Protein AF-A0A7S2JJY6-F1 (afdb_monomer_lite)

Radius of gyration: 13.9 Å; chains: 1; bounding box: 37×30×27 Å

InterPro domains:
  IPR003107 HAT (Half-A-TPR) repeat [SM00386] (17-49)
  IPR003107 HAT (Half-A-TPR) repeat [SM00386] (51-84)
  IPR011990 Tetratricopeptide-like helical domain superfamily [G3DSA:1.25.40.10] (3-106)
  IPR011990 Tetratricopeptide-like helical domain superfamily [SSF48452] (7-98)

Sequence (106 aa):
DQAFERYHAAIEADTLQNIEAARQIWEGILKVRGKEANFWVEYIDLERHFGSKAVCRSLYKRALYVVFEGVEMIASGWMQFERQYGTLEQFESALSRVNARIAQVQ

pLDDT: mean 95.02, std 4.31, range [68.81, 98.31]

Organism: NCBI:txid77922

Foldseek 3Di:
DVVVLLVVLLCCQPVVLNNVVSVVSLVVVCVPVVQDLVSLVSNLVSCVVRNDLVVSLVSLVSSCVNHLPCNVVSLVVCLVSCVVPNDPVSNVVSVVSSVVSVVVSD

Secondary structure (DSSP, 8-state):
-HHHHHHHHHIIIIIS--HHHHHHHHHHHHHHHTT-HHHHHHHHHHHHHHS-HHHHHHHHHHHHHH--TTHHHHHHHHHHHHHHH--HHHHHHHHHHHHHHHHHH-

Structure (mmCIF, N/CA/C/O backbone):
data_AF-A0A7S2JJY6-F1
#
_entry.id   AF-A0A7S2JJY6-F1
#
loop_
_atom_site.group_PDB
_atom_site.id
_atom_site.type_symbol
_atom_site.label_atom_id
_atom_site.label_alt_id
_atom_site.label_comp_id
_atom_site.label_asym_id
_atom_site.label_entity_id
_atom_site.label_seq_id
_atom_site.pdbx_PDB_ins_code
_atom_site.Cartn_x
_atom_site.Cartn_y
_atom_site.Cartn_z
_atom_site.occupancy
_atom_site.B_iso_or_equiv
_atom_site.auth_seq_id
_atom_site.auth_comp_id
_atom_site.auth_asym_id
_atom_site.auth_atom_id
_atom_site.pdbx_PDB_model_num
ATOM 1 N N . ASP A 1 1 ? -7.439 -16.113 -14.502 1.00 75.00 1 ASP A N 1
ATOM 2 C CA . ASP A 1 1 ? -7.723 -14.825 -15.166 1.00 75.00 1 ASP A CA 1
ATOM 3 C C . ASP A 1 1 ? -7.727 -13.759 -14.080 1.00 75.00 1 ASP A C 1
ATOM 5 O O . ASP A 1 1 ? -8.427 -13.927 -13.090 1.00 75.00 1 ASP A O 1
ATOM 9 N N . GLN A 1 2 ? -6.924 -12.708 -14.231 1.00 77.31 2 GLN A N 1
ATOM 10 C CA . GLN A 1 2 ? -6.775 -11.652 -13.221 1.00 77.31 2 GLN A CA 1
ATOM 11 C C . GLN A 1 2 ? -8.041 -10.796 -13.085 1.00 77.31 2 GLN A C 1
ATOM 13 O O . GLN A 1 2 ? -8.246 -10.151 -12.060 1.00 77.31 2 GLN A O 1
ATOM 18 N N . ALA A 1 3 ? -8.915 -10.773 -14.096 1.00 87.19 3 ALA A N 1
ATOM 19 C CA . ALA A 1 3 ? -10.235 -10.163 -13.957 1.00 87.19 3 ALA A CA 1
ATOM 20 C C . ALA A 1 3 ? -11.102 -10.931 -12.946 1.00 87.19 3 ALA A C 1
ATOM 22 O O . ALA A 1 3 ? -11.744 -10.316 -12.097 1.00 87.19 3 ALA A O 1
ATOM 23 N N . PHE A 1 4 ? -11.054 -12.266 -12.987 1.00 92.31 4 PHE A N 1
ATOM 24 C CA . PHE A 1 4 ? -11.779 -13.118 -12.047 1.00 92.31 4 PHE A CA 1
ATOM 25 C C . PHE A 1 4 ? -11.259 -12.961 -10.613 1.00 92.31 4 PHE A C 1
ATOM 27 O O . PHE A 1 4 ? -12.051 -12.775 -9.697 1.00 92.31 4 PHE A O 1
ATOM 34 N N . GLU A 1 5 ? -9.938 -12.972 -10.416 1.00 92.38 5 GLU A N 1
ATOM 35 C CA . GLU A 1 5 ? -9.326 -12.840 -9.083 1.00 92.38 5 GLU A CA 1
ATOM 36 C C . GLU A 1 5 ? -9.655 -11.489 -8.431 1.00 92.38 5 GLU A C 1
ATOM 38 O O . GLU A 1 5 ? -10.004 -11.438 -7.254 1.00 92.38 5 GLU A O 1
ATOM 43 N N . ARG A 1 6 ? -9.626 -10.393 -9.199 1.00 93.44 6 ARG A N 1
ATOM 44 C CA . ARG A 1 6 ? -10.022 -9.066 -8.700 1.00 93.44 6 ARG A CA 1
ATOM 45 C C . ARG A 1 6 ? -11.495 -9.012 -8.306 1.00 93.44 6 ARG A C 1
ATOM 47 O O . ARG A 1 6 ? -11.825 -8.472 -7.253 1.00 93.44 6 ARG A O 1
ATOM 54 N N . TYR A 1 7 ? -12.370 -9.591 -9.127 1.00 93.31 7 TYR A N 1
ATOM 55 C CA . TYR A 1 7 ? -13.796 -9.667 -8.814 1.00 93.31 7 TYR A CA 1
ATOM 56 C C . TYR A 1 7 ? -14.058 -10.520 -7.564 1.00 93.31 7 TYR A C 1
ATOM 58 O O . TYR A 1 7 ? -14.839 -10.124 -6.701 1.00 93.31 7 TYR A O 1
ATOM 66 N N . HIS A 1 8 ? -13.352 -11.644 -7.413 1.00 93.19 8 HIS A N 1
ATOM 67 C CA . HIS A 1 8 ? -13.433 -12.487 -6.219 1.00 93.19 8 HIS A CA 1
ATOM 68 C C . HIS A 1 8 ? -12.968 -11.735 -4.966 1.00 93.19 8 HIS A C 1
ATOM 70 O O . HIS A 1 8 ? -13.690 -11.721 -3.973 1.00 93.19 8 HIS A O 1
ATOM 76 N N . ALA A 1 9 ? -11.837 -11.025 -5.025 1.00 94.75 9 ALA A N 1
ATOM 77 C CA . ALA A 1 9 ? -11.359 -10.216 -3.902 1.00 94.75 9 ALA A CA 1
ATOM 78 C C . ALA A 1 9 ? -12.359 -9.121 -3.488 1.00 94.75 9 ALA A C 1
ATOM 80 O O . ALA A 1 9 ? -12.528 -8.867 -2.296 1.00 94.75 9 ALA A O 1
ATOM 81 N N . ALA A 1 10 ? -13.045 -8.499 -4.453 1.00 93.75 10 ALA A N 1
ATOM 82 C CA . ALA A 1 10 ? -14.090 -7.518 -4.171 1.00 93.75 10 ALA A CA 1
ATOM 83 C C . ALA A 1 10 ? -15.293 -8.149 -3.449 1.00 93.75 10 ALA A C 1
ATOM 85 O O . ALA A 1 10 ? -15.761 -7.587 -2.464 1.00 93.75 10 ALA A O 1
ATOM 86 N N . ILE A 1 11 ? -15.753 -9.331 -3.880 1.00 95.44 11 ILE A N 1
ATOM 87 C CA . ILE A 1 11 ? -16.840 -10.063 -3.205 1.00 95.44 11 ILE A CA 1
ATOM 88 C C . ILE A 1 11 ? -16.444 -10.440 -1.775 1.00 95.44 11 ILE A C 1
ATOM 90 O O . ILE A 1 11 ? -17.236 -10.244 -0.854 1.00 95.44 11 ILE A O 1
ATOM 94 N N . GLU A 1 12 ? -15.233 -10.967 -1.575 1.00 95.25 12 GLU A N 1
ATOM 95 C CA . GLU A 1 12 ? -14.751 -11.343 -0.242 1.00 95.25 12 GLU A CA 1
ATOM 96 C C . GLU A 1 12 ? -14.754 -10.137 0.706 1.00 95.25 12 GLU A C 1
ATOM 98 O O . GLU A 1 12 ? -15.276 -10.228 1.815 1.00 95.25 12 GLU A O 1
ATOM 103 N N . ALA A 1 13 ? -14.236 -8.988 0.260 1.00 93.81 13 ALA A N 1
ATOM 104 C CA . ALA A 1 13 ? -14.152 -7.787 1.087 1.00 93.81 13 ALA A CA 1
ATOM 105 C C . ALA A 1 13 ? -15.517 -7.117 1.328 1.00 93.81 13 ALA A C 1
ATOM 107 O O . ALA A 1 13 ? -15.840 -6.794 2.469 1.00 93.81 13 ALA A O 1
ATOM 108 N N . ASP A 1 14 ? -16.313 -6.911 0.277 1.00 93.69 14 ASP A N 1
ATOM 109 C CA . ASP A 1 14 ? -17.558 -6.134 0.337 1.00 93.69 14 ASP A CA 1
ATOM 110 C C . ASP A 1 14 ? -18.760 -6.984 0.760 1.00 93.69 14 ASP A C 1
ATOM 112 O O . ASP A 1 14 ? -19.502 -6.639 1.676 1.00 93.69 14 ASP A O 1
ATOM 116 N N . THR A 1 15 ? -18.956 -8.142 0.131 1.00 93.69 15 THR A N 1
ATOM 117 C CA . THR A 1 15 ? -20.148 -8.968 0.368 1.00 93.69 15 THR A CA 1
ATOM 118 C C . THR A 1 15 ? -19.974 -9.890 1.570 1.00 93.69 15 THR A C 1
ATOM 120 O O . THR A 1 15 ? -20.892 -10.033 2.376 1.00 93.69 15 THR A O 1
ATOM 123 N N . LEU A 1 16 ? -18.806 -10.524 1.698 1.00 93.81 16 LEU A N 1
ATOM 124 C CA . LEU A 1 16 ? -18.542 -11.511 2.751 1.00 93.81 16 LEU A CA 1
ATOM 125 C C . LEU A 1 16 ? -17.857 -10.910 3.984 1.00 93.81 16 LEU A C 1
ATOM 127 O O . LEU A 1 16 ? -17.705 -11.611 4.984 1.00 93.81 16 LEU A O 1
ATOM 131 N N . GLN A 1 17 ? -17.477 -9.626 3.931 1.00 94.12 17 GLN A N 1
ATOM 132 C CA . GLN A 1 17 ? -16.792 -8.906 5.013 1.00 94.12 17 GLN A CA 1
ATOM 133 C C . GLN A 1 17 ? -15.524 -9.636 5.498 1.00 94.12 17 GLN A C 1
ATOM 135 O O . GLN A 1 17 ? -15.145 -9.572 6.667 1.00 94.12 17 GLN A O 1
ATOM 140 N N . ASN A 1 18 ? -14.863 -10.343 4.582 1.00 94.88 18 ASN A N 1
ATOM 141 C CA . ASN A 1 18 ? -13.683 -11.157 4.816 1.00 94.88 18 ASN A CA 1
ATOM 142 C C . ASN A 1 18 ? -12.469 -10.519 4.134 1.00 94.88 18 ASN A C 1
ATOM 144 O O . ASN A 1 18 ? -11.982 -10.958 3.086 1.00 94.88 18 ASN A O 1
ATOM 148 N N . ILE A 1 19 ? -11.975 -9.440 4.742 1.00 95.94 19 ILE A N 1
ATOM 149 C CA . ILE A 1 19 ? -10.831 -8.698 4.209 1.00 95.94 19 ILE A CA 1
ATOM 150 C C . ILE A 1 19 ? -9.560 -9.559 4.185 1.00 95.94 19 ILE A C 1
ATOM 152 O O . ILE A 1 19 ? -8.737 -9.420 3.285 1.00 95.94 19 ILE A O 1
ATOM 156 N N . GLU A 1 20 ? -9.396 -10.497 5.118 1.00 95.94 20 GLU A N 1
ATOM 157 C CA . GLU A 1 20 ? -8.266 -11.426 5.148 1.00 95.94 20 GLU A CA 1
ATOM 158 C C . GLU A 1 20 ? -8.210 -12.317 3.901 1.00 95.94 20 GLU A C 1
ATOM 160 O O . GLU A 1 20 ? -7.131 -12.475 3.323 1.00 95.94 20 GLU A O 1
ATOM 165 N N . ALA A 1 21 ? -9.347 -12.854 3.448 1.00 95.50 21 ALA A N 1
ATOM 166 C CA . ALA A 1 21 ? -9.410 -13.621 2.204 1.00 95.50 21 ALA A CA 1
ATOM 167 C C . ALA A 1 21 ? -9.098 -12.741 0.985 1.00 95.50 21 ALA A C 1
ATOM 169 O O . ALA A 1 21 ? -8.289 -13.123 0.135 1.00 95.50 21 ALA A O 1
ATOM 170 N N . ALA A 1 22 ? -9.644 -11.521 0.938 1.00 96.00 22 ALA A N 1
ATOM 171 C CA . ALA A 1 22 ? -9.336 -10.568 -0.126 1.00 96.00 22 ALA A CA 1
ATOM 172 C C . ALA A 1 22 ? -7.831 -10.236 -0.191 1.00 96.00 22 ALA A C 1
ATOM 174 O O . ALA A 1 22 ? -7.251 -10.218 -1.279 1.00 96.00 22 ALA A O 1
ATOM 175 N N . ARG A 1 23 ? -7.163 -10.055 0.959 1.00 97.00 23 ARG A N 1
ATOM 176 C CA . ARG A 1 23 ? -5.703 -9.851 1.031 1.00 97.00 23 ARG A CA 1
ATOM 177 C C . ARG A 1 23 ? -4.934 -11.030 0.447 1.00 97.00 23 ARG A C 1
ATOM 179 O O . ARG A 1 23 ? -3.968 -10.819 -0.279 1.00 97.00 23 ARG A O 1
ATOM 186 N N . GLN A 1 24 ? -5.336 -12.266 0.747 1.00 97.06 24 GLN A N 1
ATOM 187 C CA . GLN A 1 24 ? -4.659 -13.454 0.213 1.00 97.06 24 GLN A CA 1
ATOM 188 C C . GLN A 1 24 ? -4.716 -13.502 -1.316 1.00 97.06 24 GLN A C 1
ATOM 190 O O . GLN A 1 24 ? -3.702 -13.790 -1.958 1.00 97.06 24 GLN A O 1
ATOM 195 N N . ILE A 1 25 ? -5.871 -13.166 -1.894 1.00 96.38 25 ILE A N 1
ATOM 196 C CA . ILE A 1 25 ? -6.049 -13.090 -3.346 1.00 96.38 25 ILE A CA 1
ATOM 197 C C . ILE A 1 25 ? -5.160 -11.985 -3.930 1.00 96.38 25 ILE A C 1
ATOM 199 O O . ILE A 1 25 ? -4.405 -12.233 -4.871 1.00 96.38 25 ILE A O 1
ATOM 203 N N . TRP A 1 26 ? -5.169 -10.791 -3.331 1.00 97.31 26 TRP A N 1
ATOM 204 C CA . TRP A 1 26 ? -4.344 -9.668 -3.780 1.00 97.31 26 TRP A CA 1
ATOM 205 C C . TRP A 1 26 ? -2.842 -9.931 -3.688 1.00 97.31 26 TRP A C 1
ATOM 207 O O . TRP A 1 26 ? -2.109 -9.610 -4.621 1.00 97.31 26 TRP A O 1
ATOM 217 N N . GLU A 1 27 ? -2.360 -10.571 -2.624 1.00 96.88 27 GLU A N 1
ATOM 218 C CA . GLU A 1 27 ? -0.958 -10.995 -2.545 1.00 96.88 27 GLU A CA 1
ATOM 219 C C . GLU A 1 27 ? -0.622 -12.026 -3.639 1.00 96.88 27 GLU A C 1
ATOM 221 O O . GLU A 1 27 ? 0.488 -12.021 -4.170 1.00 96.88 27 GLU A O 1
ATOM 226 N N . GLY A 1 28 ? -1.576 -12.879 -4.031 1.00 96.31 28 GLY A N 1
ATOM 227 C CA . GLY A 1 28 ? -1.459 -13.757 -5.199 1.00 96.31 28 GLY A CA 1
ATOM 228 C C . GLY A 1 28 ? -1.288 -12.980 -6.509 1.00 96.31 28 GLY A C 1
ATOM 229 O O . GLY A 1 28 ? -0.346 -13.242 -7.259 1.00 96.31 28 GLY A O 1
ATOM 230 N N . ILE A 1 29 ? -2.134 -11.973 -6.744 1.00 95.50 29 ILE A N 1
ATOM 231 C CA . ILE A 1 29 ? -2.056 -11.089 -7.918 1.00 95.50 29 ILE A CA 1
ATOM 232 C C . ILE A 1 29 ? -0.706 -10.358 -7.949 1.00 95.50 29 ILE A C 1
ATOM 234 O O . ILE A 1 29 ? -0.015 -10.356 -8.973 1.00 95.50 29 ILE A O 1
ATOM 238 N N . LEU A 1 30 ? -0.280 -9.785 -6.819 1.00 95.94 30 LEU A N 1
ATOM 239 C CA . LEU A 1 30 ? 0.968 -9.026 -6.719 1.00 95.94 30 LEU A CA 1
ATOM 240 C C . LEU A 1 30 ? 2.224 -9.885 -6.906 1.00 95.94 30 LEU A C 1
ATOM 242 O O . LEU A 1 30 ? 3.238 -9.367 -7.373 1.00 95.94 30 LEU A O 1
ATOM 246 N N . LYS A 1 31 ? 2.183 -11.194 -6.628 1.00 95.00 31 LYS A N 1
ATOM 247 C CA . LYS A 1 31 ? 3.302 -12.094 -6.971 1.00 95.00 31 LYS A CA 1
ATOM 248 C C . LYS A 1 31 ? 3.581 -12.133 -8.473 1.00 95.00 31 LYS A C 1
ATOM 250 O O . LYS A 1 31 ? 4.730 -12.312 -8.864 1.00 95.00 31 LYS A O 1
ATOM 255 N N . VAL A 1 32 ? 2.553 -11.961 -9.305 1.00 94.62 32 VAL A N 1
ATOM 256 C CA . VAL A 1 32 ? 2.675 -11.993 -10.770 1.00 94.62 32 VAL A CA 1
ATOM 257 C C . VAL A 1 32 ? 2.816 -10.584 -11.350 1.00 94.62 32 VAL A C 1
ATOM 259 O O . VAL A 1 32 ? 3.606 -10.370 -12.266 1.00 94.62 32 VAL A O 1
ATOM 262 N N . ARG A 1 33 ? 2.063 -9.617 -10.815 1.00 93.31 33 ARG A N 1
ATOM 263 C CA . ARG A 1 33 ? 1.882 -8.270 -11.385 1.00 93.31 33 ARG A CA 1
ATOM 264 C C . ARG A 1 33 ? 2.435 -7.140 -10.519 1.00 93.31 33 ARG A C 1
ATOM 266 O O . ARG A 1 33 ? 2.199 -5.972 -10.799 1.00 93.31 33 ARG A O 1
ATOM 273 N N . GLY A 1 34 ? 3.216 -7.452 -9.488 1.00 93.38 34 GLY A N 1
ATOM 274 C CA . GLY A 1 34 ? 3.680 -6.475 -8.498 1.00 93.38 34 GLY A CA 1
ATOM 275 C C . GLY A 1 34 ? 4.585 -5.358 -9.024 1.00 93.38 34 GLY A C 1
ATOM 276 O O . GLY A 1 34 ? 4.893 -4.447 -8.269 1.00 93.38 34 GLY A O 1
ATOM 277 N N . LYS A 1 35 ? 5.018 -5.378 -10.287 1.00 94.12 35 LYS A N 1
ATOM 278 C CA . LYS A 1 35 ? 5.765 -4.261 -10.892 1.00 94.12 35 LYS A CA 1
ATOM 279 C C . LYS A 1 35 ? 4.860 -3.156 -11.442 1.00 94.12 35 LYS A C 1
ATOM 281 O O . LYS A 1 35 ? 5.340 -2.055 -11.678 1.00 94.12 35 LYS A O 1
ATOM 286 N N . GLU A 1 36 ? 3.580 -3.447 -11.649 1.00 95.62 36 GLU A N 1
ATOM 287 C CA . GLU A 1 36 ? 2.625 -2.557 -12.304 1.00 95.62 36 GLU A CA 1
ATOM 288 C C . GLU A 1 36 ? 1.875 -1.722 -11.254 1.00 95.62 36 GLU A C 1
ATOM 290 O O . GLU A 1 36 ? 1.207 -2.268 -10.373 1.00 95.62 36 GLU A O 1
ATOM 295 N N . ALA A 1 37 ? 1.972 -0.390 -11.344 1.00 96.19 37 ALA A N 1
ATOM 296 C CA . ALA A 1 37 ? 1.406 0.532 -10.354 1.00 96.19 37 ALA A CA 1
ATOM 297 C C . ALA A 1 37 ? -0.111 0.355 -10.147 1.00 96.19 37 ALA A C 1
ATOM 299 O O . ALA A 1 37 ? -0.585 0.393 -9.012 1.00 96.19 37 ALA A O 1
ATOM 300 N N . ASN A 1 38 ? -0.858 0.102 -11.227 1.00 95.69 38 ASN A N 1
ATOM 301 C CA . ASN A 1 38 ? -2.322 0.008 -11.204 1.00 95.69 38 ASN A CA 1
ATOM 302 C C . ASN A 1 38 ? -2.834 -1.055 -10.219 1.00 95.69 38 ASN A C 1
ATOM 304 O O . ASN A 1 38 ? -3.763 -0.787 -9.464 1.00 95.69 38 ASN A O 1
ATOM 308 N N . PHE A 1 39 ? -2.192 -2.227 -10.154 1.00 96.31 39 PHE A N 1
ATOM 309 C CA . PHE A 1 39 ? -2.614 -3.298 -9.242 1.00 96.31 39 PHE A CA 1
ATOM 310 C C . PHE A 1 39 ? -2.400 -2.932 -7.771 1.00 96.31 39 PHE A C 1
ATOM 312 O O . PHE A 1 39 ? -3.194 -3.319 -6.916 1.00 96.31 39 PHE A O 1
ATOM 319 N N . TRP A 1 40 ? -1.352 -2.165 -7.460 1.00 97.75 40 TRP A N 1
ATOM 320 C CA . TRP A 1 40 ? -1.155 -1.651 -6.106 1.00 97.75 40 TRP A CA 1
ATOM 321 C C . TRP A 1 40 ? -2.206 -0.615 -5.742 1.00 97.75 40 TRP A C 1
ATOM 323 O O . TRP A 1 40 ? -2.711 -0.653 -4.625 1.00 97.75 40 TRP A O 1
ATOM 333 N N . VAL A 1 41 ? -2.539 0.291 -6.665 1.00 96.56 41 VAL A N 1
ATOM 334 C CA . VAL A 1 41 ? -3.576 1.307 -6.440 1.00 96.56 41 VAL A CA 1
ATOM 335 C C . VAL A 1 41 ? -4.926 0.640 -6.179 1.00 96.56 41 VAL A C 1
ATOM 337 O O . VAL A 1 41 ? -5.542 0.935 -5.160 1.00 96.56 41 VAL A O 1
ATOM 340 N N . GLU A 1 42 ? -5.333 -0.321 -7.013 1.00 96.38 42 GLU A N 1
ATOM 341 C CA . GLU A 1 42 ? -6.586 -1.068 -6.826 1.00 96.38 42 GLU A CA 1
ATOM 342 C C . GLU A 1 42 ? -6.623 -1.815 -5.478 1.00 96.38 42 GLU A C 1
ATOM 344 O O . GLU A 1 42 ? -7.621 -1.743 -4.757 1.00 96.38 42 GLU A O 1
ATOM 349 N N . TYR A 1 43 ? -5.532 -2.489 -5.089 1.00 97.50 43 TYR A N 1
ATOM 350 C CA . TYR A 1 43 ? -5.468 -3.180 -3.798 1.00 97.50 43 TYR A CA 1
ATOM 351 C C . TYR A 1 43 ? -5.536 -2.208 -2.616 1.00 97.50 43 TYR A C 1
ATOM 353 O O . TYR A 1 43 ? -6.254 -2.440 -1.641 1.00 97.50 43 TYR A O 1
ATOM 361 N N . ILE A 1 44 ? -4.797 -1.102 -2.692 1.00 97.62 44 ILE A N 1
ATOM 362 C CA . ILE A 1 44 ? -4.806 -0.084 -1.645 1.00 97.62 44 ILE A CA 1
ATOM 363 C C . ILE A 1 44 ? -6.195 0.533 -1.522 1.00 97.62 44 ILE A C 1
ATOM 365 O O . ILE A 1 44 ? -6.660 0.729 -0.403 1.00 97.62 44 ILE A O 1
ATOM 369 N N . ASP A 1 45 ? -6.880 0.801 -2.631 1.00 96.50 45 ASP A N 1
ATOM 370 C CA . ASP A 1 45 ? -8.245 1.311 -2.592 1.00 96.50 45 ASP A CA 1
ATOM 371 C C . ASP A 1 45 ? -9.205 0.300 -1.959 1.00 96.50 45 ASP A C 1
ATOM 373 O O . ASP A 1 45 ? -10.008 0.696 -1.116 1.00 96.50 45 ASP A O 1
ATOM 377 N N . LEU A 1 46 ? -9.082 -1.000 -2.239 1.00 96.31 46 LEU A N 1
ATOM 378 C CA . LEU A 1 46 ? -9.860 -2.024 -1.531 1.00 96.31 46 LEU A CA 1
ATOM 379 C C . LEU A 1 46 ? -9.608 -1.986 -0.009 1.00 96.31 46 LEU A C 1
ATOM 381 O O . LEU A 1 46 ? -10.553 -1.965 0.782 1.00 96.31 46 LEU A O 1
ATOM 385 N N . GLU A 1 47 ? -8.348 -1.884 0.415 1.00 96.38 47 GLU A N 1
ATOM 386 C CA . GLU A 1 47 ? -7.985 -1.742 1.832 1.00 96.38 47 GLU A CA 1
ATOM 387 C C . GLU A 1 47 ? -8.469 -0.428 2.463 1.00 96.38 47 GLU A C 1
ATOM 389 O O . GLU A 1 47 ? -8.807 -0.400 3.647 1.00 96.38 47 GLU A O 1
ATOM 394 N N . ARG A 1 48 ? -8.560 0.659 1.691 1.00 95.44 48 ARG A N 1
ATOM 395 C CA . ARG A 1 48 ? -9.100 1.940 2.172 1.00 95.44 48 ARG A CA 1
ATOM 396 C C . ARG A 1 48 ? -10.591 1.857 2.485 1.00 95.44 48 ARG A C 1
ATOM 398 O O . ARG A 1 48 ? -11.025 2.531 3.418 1.00 95.44 48 ARG A O 1
ATOM 405 N N . HIS A 1 49 ? -11.350 1.075 1.718 1.00 94.62 49 HIS A N 1
ATOM 406 C CA . HIS A 1 49 ? -12.800 0.949 1.888 1.00 94.62 49 HIS A CA 1
ATOM 407 C C . HIS A 1 49 ? -13.177 -0.062 2.973 1.00 94.62 49 HIS A C 1
ATOM 409 O O . HIS A 1 49 ? -14.039 0.232 3.798 1.00 94.62 49 HIS A O 1
ATOM 415 N N . PHE A 1 50 ? -12.519 -1.223 2.997 1.00 94.75 50 PHE A N 1
ATOM 416 C CA . PHE A 1 50 ? -12.954 -2.360 3.821 1.00 94.75 50 PHE A CA 1
ATOM 417 C C . PHE A 1 50 ? -11.969 -2.748 4.922 1.00 94.75 50 PHE A C 1
ATOM 419 O O . PHE A 1 50 ? -12.315 -3.489 5.838 1.00 94.75 50 PHE A O 1
ATOM 426 N N . GLY A 1 51 ? -10.728 -2.279 4.830 1.00 94.06 51 GLY A N 1
ATOM 427 C CA . GLY A 1 51 ? -9.656 -2.698 5.714 1.00 94.06 51 GLY A CA 1
ATOM 428 C C . GLY A 1 51 ? -9.154 -1.584 6.622 1.00 94.06 51 GLY A C 1
ATOM 429 O O . GLY A 1 51 ? -9.923 -0.839 7.234 1.00 94.06 51 GLY A O 1
ATOM 430 N N . SER A 1 52 ? -7.833 -1.504 6.787 1.00 95.50 52 SER A N 1
ATOM 431 C CA . SER A 1 52 ? -7.224 -0.599 7.759 1.00 95.50 52 SER A CA 1
ATOM 432 C C . SER A 1 52 ? -6.250 0.388 7.131 1.00 95.50 52 SER A C 1
ATOM 434 O O . SER A 1 52 ? -5.404 0.068 6.292 1.00 95.50 52 SER A O 1
ATOM 436 N N . LYS A 1 53 ? -6.269 1.608 7.672 1.00 96.12 53 LYS A N 1
ATOM 437 C CA . LYS A 1 53 ? -5.318 2.669 7.313 1.00 96.12 53 LYS A CA 1
ATOM 438 C C . LYS A 1 53 ? -3.865 2.255 7.579 1.00 96.12 53 LYS A C 1
ATOM 440 O O . LYS A 1 53 ? -2.959 2.731 6.905 1.00 96.12 53 LYS A O 1
ATOM 445 N N . ALA A 1 54 ? -3.621 1.379 8.557 1.00 96.81 54 ALA A N 1
ATOM 446 C CA . ALA A 1 54 ? -2.287 0.858 8.846 1.00 96.81 54 ALA A CA 1
ATOM 447 C C . ALA A 1 54 ? -1.770 -0.051 7.717 1.00 96.81 54 ALA A C 1
ATOM 449 O O . ALA A 1 54 ? -0.627 0.106 7.281 1.00 96.81 54 ALA A O 1
ATOM 450 N N . VAL A 1 55 ? -2.623 -0.941 7.200 1.00 97.06 55 VAL A N 1
ATOM 451 C CA . VAL A 1 55 ? -2.292 -1.804 6.058 1.00 97.06 55 VAL A CA 1
ATOM 452 C C . VAL A 1 55 ? -2.094 -0.967 4.795 1.00 97.06 55 VAL A C 1
ATOM 454 O O . VAL A 1 55 ? -1.077 -1.147 4.130 1.00 97.06 55 VAL A O 1
ATOM 457 N N . CYS A 1 56 ? -2.949 0.029 4.533 1.00 97.88 56 CYS A N 1
ATOM 458 C CA . CYS A 1 56 ? -2.770 0.969 3.416 1.00 97.88 56 CYS A CA 1
ATOM 459 C C . CYS A 1 56 ? -1.363 1.593 3.404 1.00 97.88 56 CYS A C 1
ATOM 461 O O . CYS A 1 56 ? -0.672 1.569 2.387 1.00 97.88 56 CYS A O 1
ATOM 463 N N . ARG A 1 57 ? -0.885 2.092 4.555 1.00 98.06 57 ARG A N 1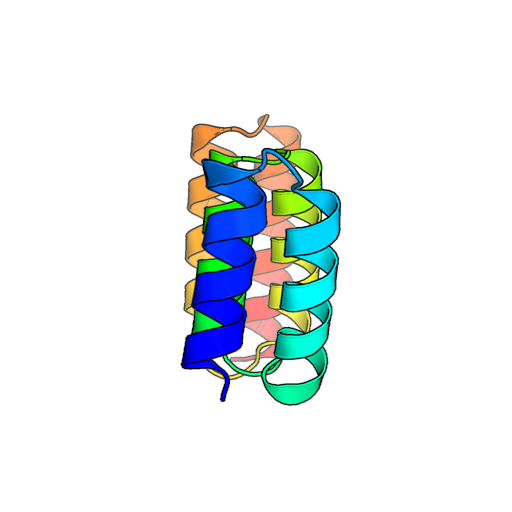
ATOM 464 C CA . ARG A 1 57 ? 0.474 2.657 4.677 1.00 98.06 57 ARG A CA 1
ATOM 465 C C . ARG A 1 57 ? 1.565 1.631 4.407 1.00 98.06 57 ARG A C 1
ATOM 467 O O . ARG A 1 57 ? 2.590 1.966 3.820 1.00 98.06 57 ARG A O 1
ATOM 474 N N . SER A 1 58 ? 1.377 0.396 4.869 1.00 97.94 58 SER A N 1
ATOM 475 C CA . SER A 1 58 ? 2.313 -0.698 4.596 1.00 97.94 58 SER A CA 1
ATOM 476 C C . SER A 1 58 ? 2.379 -1.011 3.097 1.00 97.94 58 SER A C 1
ATOM 478 O O . SER A 1 58 ? 3.468 -1.168 2.542 1.00 97.94 58 SER A O 1
ATOM 480 N N . LEU A 1 59 ? 1.227 -1.022 2.423 1.00 98.19 59 LEU A N 1
ATOM 481 C CA . LEU A 1 59 ? 1.131 -1.254 0.985 1.00 98.19 59 LEU A CA 1
ATOM 482 C C . LEU A 1 59 ? 1.769 -0.122 0.179 1.00 98.19 59 LEU A C 1
ATOM 484 O O . LEU A 1 59 ? 2.593 -0.420 -0.679 1.00 98.19 59 LEU A O 1
ATOM 488 N N . TYR A 1 60 ? 1.504 1.150 0.500 1.00 98.25 60 TYR A N 1
ATOM 489 C CA . TYR A 1 60 ? 2.189 2.275 -0.150 1.00 98.25 60 TYR A CA 1
ATOM 490 C C . TYR A 1 60 ? 3.710 2.194 0.014 1.00 98.25 60 TYR A C 1
ATOM 492 O O . TYR A 1 60 ? 4.446 2.363 -0.958 1.00 98.25 60 TYR A O 1
ATOM 500 N N . LYS A 1 61 ? 4.193 1.867 1.223 1.00 97.75 61 LYS A N 1
ATOM 501 C CA . LYS A 1 61 ? 5.625 1.648 1.481 1.00 97.75 61 LYS A CA 1
ATOM 502 C C . LYS A 1 61 ? 6.196 0.555 0.585 1.00 97.75 61 LYS A C 1
ATOM 504 O O . LYS A 1 61 ? 7.242 0.775 -0.010 1.00 97.75 61 LYS A O 1
ATOM 509 N N . ARG A 1 62 ? 5.539 -0.606 0.486 1.00 97.75 62 ARG A N 1
ATOM 510 C CA . ARG A 1 62 ? 5.983 -1.709 -0.387 1.00 97.75 62 ARG A CA 1
ATOM 511 C C . ARG A 1 62 ? 5.963 -1.290 -1.857 1.00 97.75 62 ARG A C 1
ATOM 513 O O . ARG A 1 62 ? 6.982 -1.425 -2.529 1.00 97.75 62 ARG A O 1
ATOM 520 N N . ALA A 1 63 ? 4.847 -0.738 -2.326 1.00 97.38 63 ALA A N 1
ATOM 521 C CA . ALA A 1 63 ? 4.658 -0.317 -3.709 1.00 97.38 63 ALA A CA 1
ATOM 522 C C . ALA A 1 63 ? 5.746 0.668 -4.162 1.00 97.38 63 ALA A C 1
ATOM 524 O O . ALA A 1 63 ? 6.294 0.503 -5.247 1.00 97.38 63 ALA A O 1
ATOM 525 N N . LEU A 1 64 ? 6.134 1.621 -3.304 1.00 97.06 64 LEU A N 1
ATOM 526 C 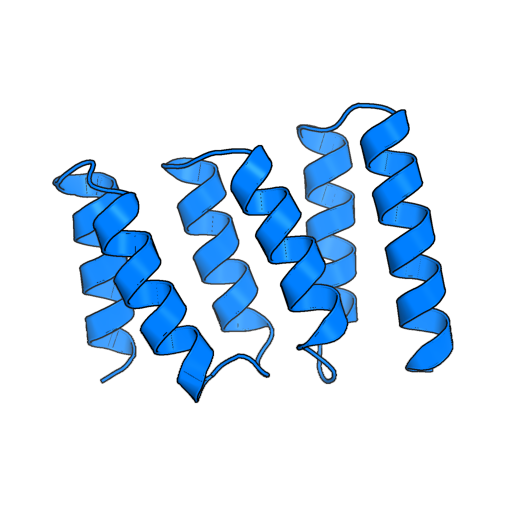CA . LEU A 1 64 ? 7.146 2.638 -3.613 1.00 97.06 64 LEU A CA 1
ATOM 527 C C . LEU A 1 64 ? 8.519 2.042 -3.995 1.00 97.06 64 LEU A C 1
ATOM 529 O O . LEU A 1 64 ? 9.262 2.641 -4.774 1.00 97.06 64 LEU A O 1
ATOM 533 N N . TYR A 1 65 ? 8.867 0.868 -3.458 1.00 95.00 65 TYR A N 1
ATOM 534 C CA . TYR A 1 65 ? 10.142 0.202 -3.750 1.00 95.00 65 TYR A CA 1
ATOM 535 C C . TYR A 1 65 ? 10.040 -0.878 -4.830 1.00 95.00 65 TYR A C 1
ATOM 537 O O . TYR A 1 65 ? 11.043 -1.161 -5.482 1.00 95.00 65 TYR A O 1
ATOM 545 N N . VAL A 1 66 ? 8.863 -1.483 -5.023 1.00 95.44 66 VAL A N 1
ATOM 546 C CA . VAL A 1 66 ? 8.667 -2.550 -6.021 1.00 95.44 66 VAL A CA 1
ATOM 547 C C . VAL A 1 66 ? 8.341 -1.978 -7.403 1.00 95.44 66 VAL A C 1
ATOM 549 O O . VAL A 1 66 ? 8.822 -2.500 -8.410 1.00 95.44 66 VAL A O 1
ATOM 552 N N . VAL A 1 67 ? 7.550 -0.906 -7.460 1.00 95.38 67 VAL A N 1
ATOM 553 C CA . VAL A 1 67 ? 7.157 -0.243 -8.706 1.00 95.38 67 VAL A CA 1
ATOM 554 C C . VAL A 1 67 ? 8.277 0.695 -9.151 1.00 95.38 67 VAL A C 1
ATOM 556 O O . VAL A 1 67 ? 8.762 1.519 -8.373 1.00 95.38 67 VAL A O 1
ATOM 559 N N . PHE A 1 68 ? 8.698 0.549 -10.407 1.00 92.25 68 PHE A N 1
ATOM 560 C CA . PHE A 1 68 ? 9.671 1.435 -11.051 1.00 92.25 68 PHE A CA 1
ATOM 561 C C . PHE A 1 68 ? 8.956 2.334 -12.061 1.00 92.25 68 PHE A C 1
ATOM 563 O O . PHE A 1 68 ? 8.912 3.547 -11.891 1.00 92.25 68 PHE A O 1
ATOM 570 N N . GLU A 1 69 ? 8.309 1.725 -13.057 1.00 90.00 69 GLU A N 1
ATOM 571 C CA . GLU A 1 69 ? 7.468 2.432 -14.021 1.00 90.00 69 GLU A CA 1
ATOM 572 C C . GLU A 1 69 ? 6.144 2.828 -13.349 1.00 90.00 69 GLU A C 1
ATOM 574 O O . GLU A 1 69 ? 5.331 1.973 -12.992 1.00 90.00 69 GLU A O 1
ATOM 579 N N . GLY A 1 70 ? 5.942 4.130 -13.129 1.00 91.56 70 GLY A N 1
ATOM 580 C CA . GLY A 1 70 ? 4.769 4.660 -12.426 1.00 91.56 70 GLY A CA 1
ATOM 581 C C . GLY A 1 70 ? 4.964 4.849 -10.919 1.00 91.56 70 GLY A C 1
ATOM 582 O O . GLY A 1 70 ? 3.983 4.934 -10.176 1.00 91.56 70 GLY A O 1
ATOM 583 N N . VAL A 1 71 ? 6.210 4.943 -10.444 1.00 95.25 71 VAL A N 1
ATOM 584 C CA . VAL A 1 71 ? 6.514 5.278 -9.043 1.00 95.25 71 VAL A CA 1
ATOM 585 C C . VAL A 1 71 ? 5.898 6.621 -8.622 1.00 95.25 71 VAL A C 1
ATOM 587 O O . VAL A 1 71 ? 5.474 6.773 -7.477 1.00 95.25 71 VAL A O 1
ATOM 590 N N . GLU A 1 72 ? 5.751 7.570 -9.549 1.00 95.12 72 GLU A N 1
ATOM 591 C CA . GLU A 1 72 ? 5.101 8.866 -9.340 1.00 95.12 72 GLU A CA 1
ATOM 592 C C . GLU A 1 72 ? 3.615 8.717 -8.995 1.00 95.12 72 GLU A C 1
ATOM 594 O O . GLU A 1 72 ? 3.097 9.460 -8.159 1.00 95.12 72 GLU A O 1
ATOM 599 N N . MET A 1 73 ? 2.931 7.732 -9.591 1.00 96.44 73 MET A N 1
ATOM 600 C CA . MET A 1 73 ? 1.531 7.427 -9.284 1.00 96.44 73 MET A CA 1
ATOM 601 C C . MET A 1 73 ? 1.397 6.938 -7.839 1.00 96.44 73 MET A C 1
ATOM 603 O O . MET A 1 73 ? 0.543 7.423 -7.094 1.00 96.44 73 MET A O 1
ATOM 607 N N . ILE A 1 74 ? 2.285 6.032 -7.417 1.00 97.88 74 ILE A N 1
ATOM 608 C CA . ILE A 1 74 ? 2.325 5.527 -6.039 1.00 97.88 74 ILE A CA 1
ATOM 609 C C . ILE A 1 74 ? 2.663 6.651 -5.056 1.00 97.88 74 ILE A C 1
ATOM 611 O O . ILE A 1 74 ? 1.996 6.796 -4.030 1.00 97.88 74 ILE A O 1
ATOM 615 N N . ALA A 1 75 ? 3.669 7.466 -5.376 1.00 97.25 75 ALA A N 1
ATOM 616 C CA . ALA A 1 75 ? 4.085 8.603 -4.569 1.00 97.25 75 ALA A CA 1
ATOM 617 C C . ALA A 1 75 ? 2.940 9.604 -4.371 1.00 97.25 75 ALA A C 1
ATOM 619 O O . ALA A 1 75 ? 2.611 9.948 -3.236 1.00 97.25 75 ALA A O 1
ATOM 620 N N . SER A 1 76 ? 2.294 10.030 -5.457 1.00 97.31 76 SER A N 1
ATOM 621 C CA . SER A 1 76 ? 1.177 10.976 -5.405 1.00 97.31 76 SER A CA 1
ATOM 622 C C . SER A 1 76 ? 0.001 10.419 -4.595 1.00 97.31 76 SER A C 1
ATOM 624 O O . SER A 1 76 ? -0.520 11.101 -3.708 1.00 97.31 76 SER A O 1
ATOM 626 N N . GLY A 1 77 ? -0.346 9.143 -4.810 1.00 97.75 77 GLY A N 1
ATOM 627 C CA . GLY A 1 77 ? -1.382 8.452 -4.043 1.00 97.75 77 GLY A CA 1
ATOM 628 C C . GLY A 1 77 ? -1.076 8.403 -2.544 1.00 97.75 77 GLY A C 1
ATOM 629 O O . GLY A 1 77 ? -1.942 8.726 -1.729 1.00 97.75 77 GLY A O 1
ATOM 630 N N . TRP A 1 78 ? 0.162 8.079 -2.158 1.00 98.31 78 TRP A N 1
ATOM 631 C CA . TRP A 1 78 ? 0.543 8.035 -0.744 1.00 98.31 78 TRP A CA 1
ATOM 632 C C . TRP A 1 78 ? 0.509 9.428 -0.101 1.00 98.31 78 TRP A C 1
ATOM 634 O O . TRP A 1 78 ? -0.026 9.598 0.997 1.00 98.31 78 TRP A O 1
ATOM 644 N N . MET A 1 79 ? 1.001 10.450 -0.805 1.00 98.31 79 MET A N 1
ATOM 645 C CA . MET A 1 79 ? 0.951 11.830 -0.319 1.00 98.31 79 MET A CA 1
ATOM 646 C C . MET A 1 79 ? -0.491 12.308 -0.113 1.00 98.31 79 MET A C 1
ATOM 648 O O . MET A 1 79 ? -0.779 12.970 0.884 1.00 98.31 79 MET A O 1
ATOM 652 N N . GLN A 1 80 ? -1.412 11.963 -1.016 1.00 97.94 80 GLN A N 1
ATOM 653 C CA . GLN A 1 80 ? -2.832 12.274 -0.851 1.00 97.94 80 GLN A CA 1
ATOM 654 C C . GLN A 1 80 ? -3.448 11.512 0.330 1.00 97.94 80 GLN A C 1
ATOM 656 O O . GLN A 1 80 ? -4.188 12.100 1.122 1.00 97.94 80 GLN A O 1
ATOM 661 N N . PHE A 1 81 ? -3.109 10.232 0.487 1.00 97.94 81 PHE A N 1
ATOM 662 C CA . PHE A 1 81 ? -3.587 9.408 1.591 1.00 97.94 81 PHE A CA 1
ATOM 663 C C . PHE A 1 81 ? -3.193 9.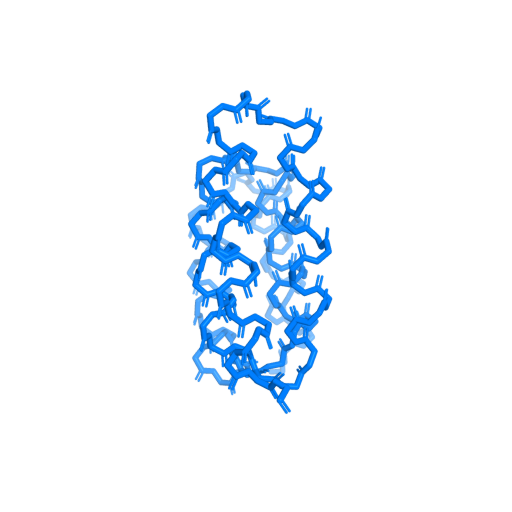986 2.960 1.00 97.94 81 PHE A C 1
ATOM 665 O O . PHE A 1 81 ? -4.056 10.126 3.829 1.00 97.94 81 PHE A O 1
ATOM 672 N N . GLU A 1 82 ? -1.930 10.379 3.159 1.00 98.00 82 GLU A N 1
ATOM 673 C CA . GLU A 1 82 ? -1.503 10.951 4.446 1.00 98.00 82 GLU A CA 1
ATOM 674 C C . GLU A 1 82 ? -2.089 12.347 4.693 1.00 98.00 82 GLU A C 1
ATOM 676 O O . GLU A 1 82 ? -2.366 12.684 5.839 1.00 98.00 82 GLU A O 1
ATOM 681 N N . ARG A 1 83 ? -2.370 13.146 3.651 1.00 96.69 83 ARG A N 1
ATOM 682 C CA . ARG A 1 83 ? -3.105 14.416 3.830 1.00 96.69 83 ARG A CA 1
ATOM 683 C C . ARG A 1 83 ? -4.519 14.204 4.361 1.00 96.69 83 ARG A C 1
ATOM 685 O O . ARG A 1 83 ? -5.029 15.064 5.069 1.00 96.69 83 ARG A O 1
ATOM 692 N N . GLN A 1 84 ? -5.159 13.101 3.981 1.00 96.62 84 GLN A N 1
ATOM 693 C CA . GLN A 1 84 ? -6.548 12.825 4.339 1.00 96.62 84 GLN A CA 1
ATOM 694 C C . GLN A 1 84 ? -6.680 12.070 5.669 1.00 96.62 84 GLN A C 1
ATOM 696 O O . GLN A 1 84 ? -7.617 12.319 6.423 1.00 96.62 84 GLN A O 1
ATOM 701 N N . TYR A 1 85 ? -5.767 11.138 5.953 1.00 95.44 85 TYR A N 1
ATOM 702 C CA . TYR A 1 85 ? -5.895 10.192 7.070 1.00 95.44 85 TYR A CA 1
ATOM 703 C C . TYR A 1 85 ? -4.679 10.143 8.004 1.00 95.44 85 TYR A C 1
ATOM 705 O O . TYR A 1 85 ? -4.670 9.347 8.950 1.00 95.44 85 TYR A O 1
ATOM 713 N N . GLY A 1 86 ? -3.631 10.907 7.704 1.00 95.75 86 GLY A N 1
ATOM 714 C CA . GLY A 1 86 ? -2.365 10.905 8.425 1.00 95.75 86 GLY A CA 1
ATOM 715 C C . GLY A 1 86 ? -2.264 11.971 9.506 1.00 95.75 86 GLY A C 1
ATOM 716 O O . GLY A 1 86 ? -3.003 12.953 9.533 1.00 95.75 86 GLY A O 1
ATOM 717 N N . THR A 1 87 ? -1.310 11.765 10.406 1.00 97.44 87 THR A N 1
ATOM 718 C CA . THR A 1 87 ? -0.783 12.820 11.277 1.00 97.44 87 THR A CA 1
ATOM 719 C C . THR A 1 87 ? 0.323 13.593 10.560 1.00 97.44 87 THR A C 1
ATOM 721 O O . THR A 1 87 ? 0.847 13.144 9.538 1.00 97.44 87 THR A O 1
ATOM 724 N N . LEU A 1 88 ? 0.730 14.735 11.123 1.00 96.44 88 LEU A N 1
ATOM 725 C CA . LEU A 1 88 ? 1.865 15.502 10.602 1.00 96.44 88 LEU A CA 1
ATOM 726 C C . LEU A 1 88 ? 3.136 14.641 10.507 1.00 96.44 88 LEU A C 1
ATOM 728 O O . LEU A 1 88 ? 3.770 14.600 9.459 1.00 96.44 88 LEU A O 1
ATOM 732 N N . GLU A 1 89 ? 3.439 13.870 11.553 1.00 97.38 89 GLU A N 1
ATOM 733 C CA . GLU A 1 89 ? 4.592 12.960 11.587 1.00 97.38 89 GLU A CA 1
ATOM 734 C C . GLU A 1 89 ? 4.526 11.894 10.479 1.00 97.38 89 GLU A C 1
ATOM 736 O O . GLU A 1 89 ? 5.520 11.601 9.812 1.00 97.38 89 GLU A O 1
ATOM 741 N N . GLN A 1 90 ? 3.344 11.317 10.241 1.00 97.56 90 GLN A N 1
ATOM 742 C CA . GLN A 1 90 ? 3.161 10.316 9.187 1.00 97.56 90 GLN A CA 1
ATOM 743 C C . GLN A 1 90 ? 3.324 10.929 7.795 1.00 97.56 90 GLN A C 1
ATOM 745 O O . GLN A 1 90 ? 3.967 10.324 6.935 1.00 97.56 90 GLN A O 1
ATOM 750 N N . PHE A 1 91 ? 2.794 12.135 7.593 1.00 97.56 91 PHE A N 1
ATOM 751 C CA . PHE A 1 91 ? 2.946 12.882 6.352 1.00 97.56 91 PHE A CA 1
ATOM 752 C C . PHE A 1 91 ? 4.415 13.231 6.075 1.00 97.56 91 PHE A C 1
ATOM 754 O O . PHE A 1 91 ? 4.904 12.983 4.974 1.00 97.56 91 PHE A O 1
ATOM 761 N N . GLU A 1 92 ? 5.144 13.743 7.067 1.00 97.50 92 GLU A N 1
ATOM 762 C CA . GLU A 1 92 ? 6.573 14.058 6.944 1.00 97.50 92 GLU A CA 1
ATOM 763 C C . GLU A 1 92 ? 7.411 12.804 6.667 1.00 97.50 92 GLU A C 1
ATOM 765 O O . GLU A 1 92 ? 8.277 12.806 5.787 1.00 97.50 92 GLU A O 1
ATOM 770 N N . SER A 1 93 ? 7.113 11.698 7.356 1.00 97.50 93 SER A N 1
ATOM 771 C CA . SER A 1 93 ? 7.773 10.411 7.121 1.00 97.50 93 SER A CA 1
ATOM 772 C C . SER A 1 93 ? 7.541 9.897 5.696 1.00 97.50 93 SER A C 1
ATOM 774 O O . SER A 1 93 ? 8.477 9.414 5.051 1.00 97.50 93 SER A O 1
ATOM 776 N N . ALA A 1 94 ? 6.311 10.007 5.185 1.00 97.38 94 ALA A N 1
ATOM 777 C CA . ALA A 1 94 ? 5.979 9.636 3.813 1.00 97.38 94 ALA A CA 1
ATOM 778 C C . ALA A 1 94 ? 6.696 10.540 2.801 1.00 97.38 94 ALA A C 1
ATOM 780 O O . ALA A 1 94 ? 7.340 10.030 1.885 1.00 97.38 94 ALA A O 1
ATOM 781 N N . LEU A 1 95 ? 6.675 11.859 3.016 1.00 97.38 95 LEU A N 1
ATOM 782 C CA . LEU A 1 95 ? 7.335 12.840 2.154 1.00 97.38 95 LEU A CA 1
ATOM 783 C C . LEU A 1 95 ? 8.839 12.579 2.039 1.00 97.38 95 LEU A C 1
ATOM 785 O O . LEU A 1 95 ? 9.381 12.556 0.935 1.00 97.38 95 LEU A O 1
ATOM 789 N N . SER A 1 96 ? 9.509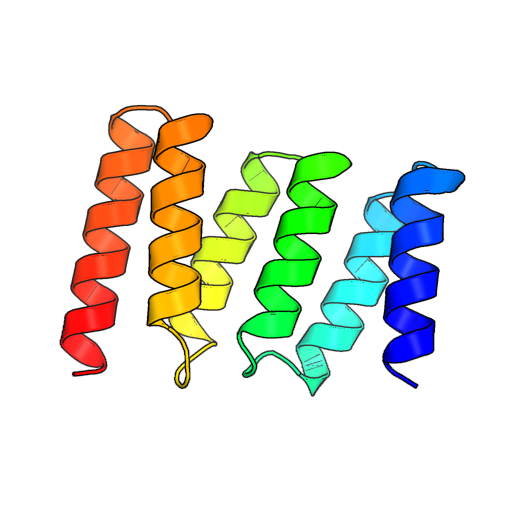 12.334 3.168 1.00 97.81 96 SER A N 1
ATOM 790 C CA . SER A 1 96 ? 10.938 12.013 3.196 1.00 97.81 96 SER A 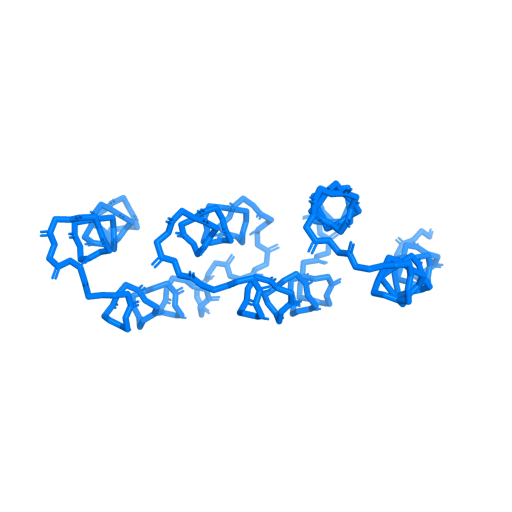CA 1
ATOM 791 C C . SER A 1 96 ? 11.259 10.782 2.337 1.00 97.81 96 SER A C 1
ATOM 793 O O . SER A 1 96 ? 12.175 10.816 1.515 1.00 97.81 96 SER A O 1
ATOM 795 N N . ARG A 1 97 ? 10.462 9.712 2.465 1.00 97.50 97 ARG A N 1
ATOM 796 C CA . ARG A 1 97 ? 10.644 8.467 1.701 1.00 97.50 97 ARG A CA 1
ATOM 797 C C . ARG A 1 97 ? 10.358 8.647 0.216 1.00 97.50 97 ARG A C 1
ATOM 799 O O . ARG A 1 97 ? 11.114 8.135 -0.603 1.00 97.50 97 ARG A O 1
ATOM 806 N N . VAL A 1 98 ? 9.287 9.363 -0.123 1.00 96.69 98 VAL A N 1
ATOM 807 C CA . VAL A 1 98 ? 8.918 9.664 -1.509 1.00 96.69 98 VAL A CA 1
ATOM 808 C C . VAL A 1 98 ? 10.025 10.466 -2.184 1.00 96.69 98 VAL A C 1
ATOM 810 O O . VAL A 1 98 ? 10.511 10.044 -3.226 1.00 96.69 98 VAL A O 1
ATOM 813 N N . ASN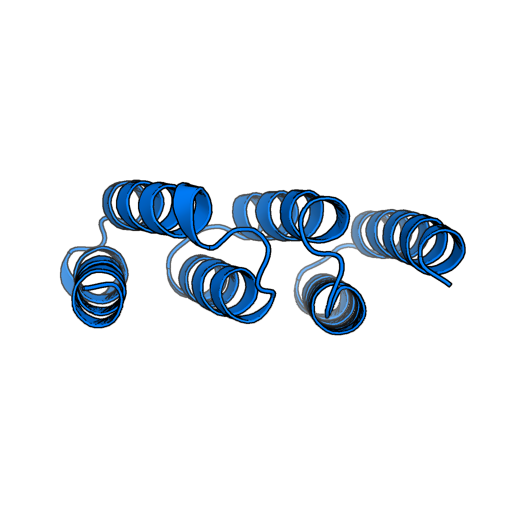 A 1 99 ? 10.495 11.550 -1.565 1.00 96.25 99 ASN A N 1
ATOM 814 C CA . ASN A 1 99 ? 11.562 12.378 -2.132 1.00 96.25 99 ASN A CA 1
ATOM 815 C C . ASN A 1 99 ? 12.857 11.583 -2.326 1.00 96.25 99 ASN A C 1
ATOM 817 O O . ASN A 1 99 ? 13.466 11.650 -3.391 1.00 96.25 99 ASN A O 1
ATOM 821 N N . ALA A 1 100 ? 13.248 10.790 -1.321 1.00 95.75 100 ALA A N 1
ATOM 822 C CA . ALA A 1 100 ? 14.423 9.931 -1.415 1.00 95.75 100 ALA A CA 1
ATOM 823 C C . ALA A 1 100 ? 14.291 8.903 -2.544 1.00 95.75 100 ALA A C 1
ATOM 825 O O . ALA A 1 100 ? 15.267 8.635 -3.239 1.00 95.75 100 ALA A O 1
ATOM 826 N N . ARG A 1 101 ? 13.095 8.334 -2.741 1.00 93.75 101 ARG A N 1
ATOM 827 C CA . ARG A 1 101 ? 12.860 7.384 -3.824 1.00 93.75 101 ARG A CA 1
ATOM 828 C C . ARG A 1 101 ? 12.924 8.071 -5.179 1.00 93.75 101 ARG A C 1
ATOM 830 O O . ARG A 1 101 ? 13.697 7.616 -6.005 1.00 93.75 101 ARG A O 1
ATOM 837 N N . ILE A 1 102 ? 12.160 9.140 -5.395 1.00 92.69 102 ILE A N 1
ATOM 838 C CA . ILE A 1 102 ? 12.082 9.841 -6.687 1.00 92.69 102 ILE A CA 1
ATOM 839 C C . ILE A 1 102 ? 13.469 10.300 -7.151 1.00 92.69 102 ILE A C 1
ATOM 841 O O . ILE A 1 102 ? 13.822 10.071 -8.301 1.00 92.69 102 ILE A O 1
ATOM 845 N N . ALA A 1 103 ? 14.296 10.825 -6.243 1.00 92.81 103 ALA A N 1
ATOM 846 C CA . ALA A 1 103 ? 15.668 11.226 -6.554 1.00 92.81 103 ALA A CA 1
ATOM 847 C C . ALA A 1 103 ? 16.603 10.066 -6.961 1.00 92.81 103 ALA A C 1
ATOM 849 O O . ALA A 1 103 ? 17.655 10.318 -7.532 1.00 92.81 103 ALA A O 1
ATOM 850 N N . GLN A 1 104 ? 16.268 8.810 -6.639 1.00 89.75 104 GLN A N 1
ATOM 851 C CA . GLN A 1 104 ? 17.028 7.628 -7.074 1.00 89.75 104 GLN A CA 1
ATOM 852 C C . GLN A 1 104 ? 16.576 7.088 -8.434 1.00 89.75 104 GLN A C 1
ATOM 854 O O . GLN A 1 104 ? 17.305 6.300 -9.032 1.00 89.75 104 GLN A O 1
ATOM 859 N N . VAL A 1 105 ? 15.347 7.403 -8.856 1.00 85.62 105 VAL A N 1
ATOM 860 C CA . VAL A 1 105 ? 14.749 6.879 -10.097 1.00 85.62 105 VAL A CA 1
ATOM 861 C C . VAL A 1 105 ? 14.844 7.881 -11.255 1.00 85.62 105 VAL A C 1
ATOM 863 O O . VAL A 1 105 ? 14.696 7.470 -12.404 1.00 85.62 105 VAL A O 1
ATOM 866 N N . GLN A 1 106 ? 15.086 9.162 -10.948 1.00 68.81 106 GLN A N 1
ATOM 867 C CA . GLN A 1 106 ? 15.446 10.227 -11.896 1.00 68.81 106 GLN A CA 1
ATOM 868 C C . GLN A 1 106 ? 16.939 10.210 -12.220 1.00 68.81 106 GLN A C 1
ATOM 870 O O . GLN A 1 106 ? 17.264 10.471 -13.399 1.00 68.81 106 GLN A O 1
#